Protein AF-A0A2X3EY18-F1 (afdb_monomer)

Radius of gyration: 24.57 Å; Cα contacts (8 Å, |Δi|>4): 22; chains: 1; bounding box: 55×65×43 Å

Secondary structure (DSSP, 8-state):
--SSHHHHHHHHHHHHHHHH-HHHHHHHHHHHHHHHHHHHH-TTSS-HHHHHHHHHHHHHHHHHHHHHHHHHHTT---THHHHHHHHHHHHHHHHHHHHHHHH--S-TTS--

Sequence (112 aa):
MNLSSSRMIQHSLPRRLLHNHSGVVSIALFFVFCCVVFSLITSNFLTGTNWLNIIRQSAPLLIVATAMTLVITTGGIDLSVGSTLALVGALSAIALNSWVCRGRWYSSAACC

Organism: Klebsiella pneumoniae (NCBI:txid573)

Mean predicted aligned error: 13.83 Å

Structure (mmCIF, N/CA/C/O backbone):
data_AF-A0A2X3EY18-F1
#
_entry.id   AF-A0A2X3EY18-F1
#
loop_
_atom_site.group_PDB
_atom_site.id
_atom_site.type_symbol
_atom_site.label_atom_id
_atom_site.label_alt_id
_atom_site.label_comp_id
_atom_site.label_asym_id
_atom_site.label_entity_id
_atom_site.label_seq_id
_atom_site.pdbx_PDB_ins_code
_atom_site.Cartn_x
_atom_site.Cartn_y
_atom_site.Cartn_z
_atom_site.occupancy
_atom_site.B_iso_or_equiv
_atom_site.auth_seq_id
_atom_site.auth_comp_id
_atom_site.auth_asym_id
_atom_site.auth_atom_id
_atom_site.pdbx_PDB_model_num
ATOM 1 N N . MET A 1 1 ? -35.629 35.557 -12.478 1.00 52.19 1 MET A N 1
ATOM 2 C CA . MET A 1 1 ? -35.406 34.624 -13.606 1.00 52.19 1 MET A CA 1
ATOM 3 C C . MET A 1 1 ? -34.103 33.841 -13.394 1.00 52.19 1 MET A C 1
ATOM 5 O O . MET A 1 1 ? -33.122 34.204 -14.015 1.00 52.19 1 MET A O 1
ATOM 9 N N . ASN A 1 2 ? -34.025 32.830 -12.508 1.00 46.81 2 ASN A N 1
ATOM 10 C CA . ASN A 1 2 ? -32.894 31.865 -12.527 1.00 46.81 2 ASN A CA 1
ATOM 11 C C . ASN A 1 2 ? -33.057 30.650 -11.578 1.00 46.81 2 ASN A C 1
ATOM 13 O O . ASN A 1 2 ? -32.185 30.361 -10.772 1.00 46.81 2 ASN A O 1
ATOM 17 N N . LEU A 1 3 ? -34.191 29.939 -11.610 1.00 57.62 3 LEU A N 1
ATOM 18 C CA . LEU A 1 3 ? -34.376 28.730 -10.773 1.00 57.62 3 LEU A CA 1
ATOM 19 C C . LEU A 1 3 ? -34.873 27.502 -11.561 1.00 57.62 3 LEU A C 1
ATOM 21 O O . LEU A 1 3 ? -35.278 26.503 -10.965 1.00 57.62 3 LEU A O 1
ATOM 25 N N . SER A 1 4 ? -34.855 27.569 -12.899 1.00 59.06 4 SER A N 1
ATOM 26 C CA . SER A 1 4 ? -35.282 26.465 -13.780 1.00 59.06 4 SER A CA 1
ATOM 27 C C . SER A 1 4 ? -34.100 25.724 -14.428 1.00 59.06 4 SER A C 1
ATOM 29 O O . SER A 1 4 ? -34.147 24.506 -14.574 1.00 59.06 4 SER A O 1
ATOM 31 N N . SER A 1 5 ? -32.993 26.422 -14.724 1.00 60.34 5 SER A N 1
ATOM 32 C CA . SER A 1 5 ? -31.830 25.840 -15.422 1.00 60.34 5 SER A CA 1
ATOM 33 C C . SER A 1 5 ? -31.100 24.760 -14.600 1.00 60.34 5 SER A C 1
ATOM 35 O O . SER A 1 5 ? -30.774 23.696 -15.121 1.00 60.34 5 SER A O 1
ATOM 37 N N . SER A 1 6 ? -30.944 24.950 -13.282 1.00 56.28 6 SER A N 1
ATOM 38 C CA . SER A 1 6 ? -30.228 23.984 -12.426 1.00 56.28 6 SER A CA 1
ATOM 39 C C . SER A 1 6 ? -31.008 22.702 -12.107 1.00 56.28 6 SER A C 1
ATOM 41 O O . SER A 1 6 ? -30.397 21.691 -11.775 1.00 56.28 6 SER A O 1
ATOM 43 N N . ARG A 1 7 ? -32.345 22.687 -12.226 1.00 59.22 7 ARG A N 1
ATOM 44 C CA . ARG A 1 7 ? -33.144 21.478 -11.936 1.00 59.22 7 ARG A CA 1
ATOM 45 C C . ARG A 1 7 ? -33.118 20.444 -13.067 1.00 59.22 7 ARG A C 1
ATOM 47 O O . ARG A 1 7 ? -33.277 19.259 -12.791 1.00 59.22 7 ARG A O 1
ATOM 54 N N . MET A 1 8 ? -32.874 20.858 -14.314 1.00 55.53 8 MET A N 1
ATOM 55 C CA . MET A 1 8 ? -32.861 19.940 -15.466 1.00 55.53 8 MET A CA 1
ATOM 56 C C . MET A 1 8 ? -31.546 19.164 -15.648 1.00 55.53 8 MET A C 1
ATOM 58 O O . MET A 1 8 ? -31.573 18.030 -16.132 1.00 55.53 8 MET A O 1
ATOM 62 N N . ILE A 1 9 ? -30.402 19.716 -15.228 1.00 59.28 9 ILE A N 1
ATOM 63 C CA . ILE A 1 9 ? -29.092 19.048 -15.374 1.00 59.28 9 ILE A CA 1
ATOM 64 C C . ILE A 1 9 ? -28.945 17.882 -14.380 1.00 59.28 9 ILE A C 1
ATOM 66 O O . ILE A 1 9 ? -28.337 16.857 -14.690 1.00 59.28 9 ILE A O 1
ATOM 70 N N . GLN A 1 10 ? -29.564 17.986 -13.203 1.00 60.59 10 GLN A N 1
ATOM 71 C CA . GLN A 1 10 ? -29.337 17.040 -12.109 1.00 60.59 10 GLN A CA 1
ATOM 72 C C . GLN A 1 10 ? -30.053 15.689 -12.291 1.00 60.59 10 GLN A C 1
ATOM 74 O O . GLN A 1 10 ? -29.593 14.676 -11.774 1.00 60.59 10 GLN A O 1
ATOM 79 N N . HIS A 1 11 ? -31.153 15.641 -13.050 1.00 49.59 11 HIS A N 1
ATOM 80 C CA . HIS A 1 11 ? -31.989 14.437 -13.169 1.00 49.59 11 HIS A CA 1
ATOM 81 C C . HIS A 1 11 ? -31.625 13.534 -14.369 1.00 49.59 11 HIS A C 1
ATOM 83 O O . HIS A 1 11 ? -32.020 12.369 -14.416 1.00 49.59 11 HIS A O 1
ATOM 89 N N . SER A 1 12 ? -30.862 14.052 -15.340 1.00 51.81 12 SER A N 1
ATOM 90 C CA . SER A 1 12 ? -30.562 13.383 -16.620 1.00 51.81 12 SER A CA 1
ATOM 91 C C . SER A 1 12 ? -29.119 12.867 -16.747 1.00 51.81 12 SER A C 1
ATOM 93 O O . SER A 1 12 ? -28.889 11.873 -17.440 1.00 51.81 12 SER A O 1
ATOM 95 N N . LEU A 1 13 ? -28.155 13.465 -16.039 1.00 64.81 13 LEU A N 1
ATOM 96 C CA . LEU A 1 13 ? -26.761 13.007 -16.003 1.00 64.81 13 LEU A CA 1
ATOM 97 C C . LEU A 1 13 ? -26.508 11.695 -15.236 1.00 64.81 13 LEU A C 1
ATOM 99 O O . LEU A 1 13 ? -25.815 10.836 -15.790 1.00 64.81 13 LEU A O 1
ATOM 103 N N . PRO A 1 14 ? -27.058 11.466 -14.022 1.00 65.19 14 PRO A N 1
ATOM 104 C CA . PRO A 1 14 ? -26.719 10.269 -13.257 1.00 65.19 14 PRO A CA 1
ATOM 105 C C . PRO A 1 14 ? -27.198 9.007 -13.967 1.00 65.19 14 PRO A C 1
ATOM 107 O O . PRO A 1 14 ? -26.456 8.040 -14.019 1.00 65.19 14 PRO A O 1
ATOM 110 N N . ARG A 1 15 ? -28.377 9.034 -14.608 1.00 63.38 15 ARG A N 1
ATOM 111 C CA . ARG A 1 15 ? -28.919 7.891 -15.366 1.00 63.38 15 ARG A CA 1
ATOM 112 C C . ARG A 1 15 ? -28.140 7.570 -16.647 1.00 63.38 15 ARG A C 1
ATOM 114 O O . ARG A 1 15 ? -28.081 6.405 -17.022 1.00 63.38 15 ARG A O 1
ATOM 121 N N . ARG A 1 16 ? -27.526 8.560 -17.309 1.00 60.72 16 ARG A N 1
ATOM 122 C CA . ARG A 1 16 ? -26.690 8.337 -18.508 1.00 60.72 16 ARG A CA 1
ATOM 123 C C . ARG A 1 16 ? -25.319 7.762 -18.152 1.00 60.72 16 ARG A C 1
ATOM 125 O O . ARG A 1 16 ? -24.868 6.842 -18.824 1.00 60.72 16 ARG A O 1
ATOM 132 N N . LEU A 1 17 ? -24.708 8.229 -17.062 1.00 63.47 17 LEU A N 1
ATOM 133 C CA . LEU A 1 17 ? -23.505 7.610 -16.490 1.00 63.47 17 LEU A CA 1
ATOM 134 C C . LEU A 1 17 ? -23.796 6.199 -15.951 1.00 63.47 17 LEU A C 1
ATOM 136 O O . LEU A 1 17 ? -23.001 5.290 -16.181 1.00 63.47 17 LEU A O 1
ATOM 140 N N . LEU A 1 18 ? -24.967 5.995 -15.331 1.00 68.94 18 LEU A N 1
ATOM 141 C CA . LEU A 1 18 ? -25.404 4.684 -14.836 1.00 68.94 18 LEU A CA 1
ATOM 142 C C . LEU A 1 18 ? -25.518 3.638 -15.946 1.00 68.94 18 LEU A C 1
ATOM 144 O O . LEU A 1 18 ? -25.191 2.475 -15.733 1.00 68.94 18 LEU A O 1
ATOM 148 N N . HIS A 1 19 ? -26.005 4.052 -17.116 1.00 67.00 19 HIS A N 1
ATOM 149 C CA . HIS A 1 19 ? -26.293 3.138 -18.215 1.00 67.00 19 HIS A CA 1
ATOM 150 C C . HIS A 1 19 ? -25.077 2.900 -19.119 1.00 67.00 19 HIS A C 1
ATOM 152 O O . HIS A 1 19 ? -24.894 1.793 -19.609 1.00 67.00 19 HIS A O 1
ATOM 158 N N . ASN A 1 20 ? -24.217 3.905 -19.314 1.00 70.38 20 ASN A N 1
ATOM 159 C CA . ASN A 1 20 ? -23.076 3.784 -20.222 1.00 70.38 20 ASN A CA 1
ATOM 160 C C . ASN A 1 20 ? -21.860 3.088 -19.574 1.00 70.38 20 ASN A C 1
ATOM 162 O O . ASN A 1 20 ? -20.966 2.671 -20.298 1.00 70.38 20 ASN A O 1
ATOM 166 N N . HIS A 1 21 ? -21.777 3.018 -18.235 1.00 73.56 21 HIS A N 1
ATOM 167 C CA . HIS A 1 21 ? -20.621 2.506 -17.469 1.00 73.56 21 HIS A CA 1
ATOM 168 C C . HIS A 1 21 ? -21.065 1.678 -16.241 1.00 73.56 21 HIS A C 1
ATOM 170 O O . HIS A 1 21 ? -20.595 1.882 -15.117 1.00 73.56 21 HIS A O 1
ATOM 176 N N . SER A 1 22 ? -21.982 0.728 -16.446 1.00 78.12 22 SER A N 1
ATOM 177 C CA . SER A 1 22 ? -22.570 -0.110 -15.383 1.00 78.12 22 SER A CA 1
ATOM 178 C C . SER A 1 22 ? -21.534 -0.795 -14.475 1.00 78.12 22 SER A C 1
ATOM 180 O O . SER A 1 22 ? -21.754 -0.883 -13.268 1.00 78.12 22 SER A O 1
ATOM 182 N N . GLY A 1 23 ? -20.376 -1.198 -15.014 1.00 83.75 23 GLY A N 1
ATOM 183 C CA . GLY A 1 23 ? -19.293 -1.822 -14.238 1.00 83.75 23 GLY A CA 1
ATOM 184 C C . GLY A 1 23 ? -18.604 -0.887 -13.234 1.00 83.75 23 GLY A C 1
ATOM 185 O O . GLY A 1 23 ? -18.220 -1.304 -12.143 1.00 83.75 23 GLY A O 1
ATOM 186 N N . VAL A 1 24 ? -18.488 0.403 -13.559 1.00 86.44 24 VAL A N 1
ATOM 187 C CA . VAL A 1 24 ? -17.868 1.394 -12.658 1.00 86.44 24 VAL A CA 1
ATOM 188 C C . VAL A 1 24 ? -18.826 1.743 -11.519 1.00 86.44 24 VAL A C 1
ATOM 190 O O . VAL A 1 24 ? -18.426 1.973 -10.381 1.00 86.44 24 VAL A O 1
ATOM 193 N N . VAL A 1 25 ? -20.124 1.722 -11.810 1.00 86.88 25 VAL A N 1
ATOM 194 C CA . VAL A 1 25 ? -21.165 1.934 -10.807 1.00 86.88 25 VAL A CA 1
ATOM 195 C C . VAL A 1 25 ? -21.241 0.747 -9.861 1.00 86.88 25 VAL A C 1
ATOM 197 O O . VAL A 1 25 ? -21.302 0.959 -8.655 1.00 86.88 25 VAL A O 1
ATOM 200 N N . SER A 1 26 ? -21.187 -0.489 -10.366 1.00 87.06 26 SER A N 1
ATOM 201 C CA . SER A 1 26 ? -21.239 -1.672 -9.503 1.00 87.06 26 SER A CA 1
ATOM 202 C C . SER A 1 26 ? -20.040 -1.750 -8.559 1.00 87.06 26 SER A C 1
ATOM 204 O O . SER A 1 26 ? -20.232 -2.031 -7.378 1.00 87.06 26 SER A O 1
ATOM 206 N N . ILE A 1 27 ? -18.822 -1.451 -9.038 1.00 90.50 27 ILE A N 1
ATOM 207 C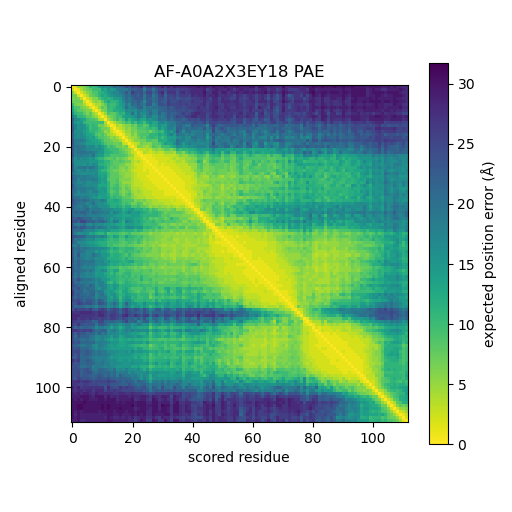 CA . ILE A 1 27 ? -17.625 -1.471 -8.182 1.00 90.50 27 ILE A CA 1
ATOM 208 C C . ILE A 1 27 ? -17.683 -0.364 -7.120 1.00 90.50 27 ILE A C 1
ATOM 210 O O . ILE A 1 27 ? -17.380 -0.613 -5.955 1.00 90.50 27 ILE A O 1
ATOM 214 N N . ALA A 1 28 ? -18.142 0.836 -7.489 1.00 89.38 28 ALA A N 1
ATOM 215 C CA . ALA A 1 28 ? -18.280 1.949 -6.555 1.00 89.38 28 ALA A CA 1
ATOM 216 C C . ALA A 1 28 ? -19.354 1.671 -5.492 1.00 89.38 28 ALA A C 1
ATOM 218 O O . ALA A 1 28 ? -19.135 1.924 -4.309 1.00 89.38 28 ALA A O 1
ATOM 219 N N . LEU A 1 29 ? -20.497 1.109 -5.894 1.00 89.94 29 LEU A N 1
ATOM 220 C CA . LEU A 1 29 ? -21.594 0.771 -4.986 1.00 89.94 29 LEU A CA 1
ATOM 221 C C . LEU A 1 29 ? -21.171 -0.337 -4.011 1.00 89.94 29 LEU A C 1
ATOM 223 O O . LEU A 1 29 ? -21.412 -0.221 -2.810 1.00 89.94 29 LEU A O 1
ATOM 227 N N . PHE A 1 30 ? -20.461 -1.357 -4.501 1.00 92.06 30 PHE A N 1
ATOM 228 C CA . PHE A 1 30 ? -19.887 -2.408 -3.660 1.00 92.06 30 PHE A CA 1
ATOM 229 C C . PHE A 1 30 ? -18.856 -1.860 -2.661 1.00 92.06 30 PHE A C 1
ATOM 231 O O . PHE A 1 30 ? -18.907 -2.196 -1.479 1.00 92.06 30 PHE A O 1
ATOM 238 N N . PHE A 1 31 ? -17.964 -0.966 -3.097 1.00 90.88 31 PHE A N 1
ATOM 239 C CA . PHE A 1 31 ? -16.987 -0.324 -2.215 1.00 90.88 31 PHE A CA 1
ATOM 240 C C . PHE A 1 31 ? -17.664 0.467 -1.088 1.00 90.88 31 PHE A C 1
ATOM 242 O O . PHE A 1 31 ? -17.323 0.298 0.082 1.00 90.88 31 PHE A O 1
ATOM 249 N N . VAL A 1 32 ? -18.669 1.283 -1.421 1.00 90.12 32 VAL A N 1
ATOM 250 C CA . VAL A 1 32 ? -19.438 2.047 -0.427 1.00 90.12 32 VAL A CA 1
ATOM 251 C C . VAL A 1 32 ? -20.162 1.113 0.543 1.00 90.12 32 VAL A C 1
ATOM 253 O O . VAL A 1 32 ? -20.128 1.348 1.750 1.00 90.12 32 VAL A O 1
ATOM 256 N N . PHE A 1 33 ? -20.765 0.033 0.044 1.00 92.19 33 PHE A N 1
ATOM 257 C CA . PHE A 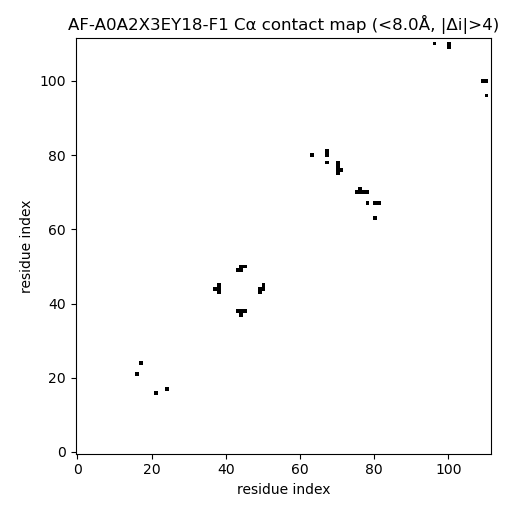1 33 ? -21.413 -0.973 0.882 1.00 92.19 33 PHE A CA 1
ATOM 258 C C . PHE A 1 33 ? -20.437 -1.596 1.891 1.00 92.19 33 PHE A C 1
ATOM 260 O O . PHE A 1 33 ? -20.721 -1.604 3.089 1.00 92.19 33 PHE A O 1
ATOM 267 N N . CYS A 1 34 ? -19.259 -2.042 1.443 1.00 88.06 34 CYS A N 1
ATOM 268 C CA . CYS A 1 34 ? -18.221 -2.565 2.332 1.00 88.06 34 CYS A CA 1
ATOM 269 C C . CYS A 1 34 ? -17.774 -1.537 3.379 1.00 88.06 34 CYS A C 1
ATOM 271 O O . CYS A 1 34 ? -17.656 -1.885 4.551 1.00 88.06 34 CYS A O 1
ATOM 273 N N . CYS A 1 35 ? -17.569 -0.274 2.993 1.00 85.38 35 CYS A N 1
ATOM 274 C CA . CYS A 1 35 ? -17.195 0.792 3.925 1.00 85.38 35 CYS A CA 1
ATOM 275 C C . CYS A 1 35 ? -18.236 0.987 5.036 1.00 85.38 35 CYS A C 1
ATOM 277 O O . CYS A 1 35 ? -17.871 1.115 6.204 1.00 85.38 35 CYS A O 1
ATOM 279 N N . VAL A 1 36 ? -19.529 0.970 4.695 1.00 86.62 36 VAL A N 1
ATOM 280 C CA . VAL A 1 36 ? -20.617 1.096 5.678 1.00 86.62 36 VAL A CA 1
ATOM 281 C C . VAL A 1 36 ? -20.644 -0.110 6.614 1.00 86.62 36 VAL A C 1
ATOM 283 O O . VAL A 1 36 ? -20.666 0.059 7.830 1.00 86.62 36 VAL A O 1
ATOM 286 N N . VAL A 1 37 ? -20.586 -1.327 6.071 1.00 88.69 37 VAL A N 1
ATOM 287 C CA . VAL A 1 37 ? -20.606 -2.560 6.872 1.00 88.69 37 VAL A CA 1
ATOM 288 C C . VAL A 1 37 ? -19.417 -2.613 7.835 1.00 88.69 37 VAL A C 1
ATOM 290 O O . VAL A 1 37 ? -19.601 -2.847 9.029 1.00 88.69 37 VAL A O 1
ATOM 293 N N . PHE A 1 38 ? -18.204 -2.327 7.359 1.00 82.88 38 PHE A N 1
ATOM 294 C CA . PHE A 1 38 ? -17.017 -2.323 8.214 1.00 82.88 38 PHE A CA 1
ATOM 295 C C . PHE A 1 38 ? -17.024 -1.196 9.249 1.00 82.88 38 PHE A C 1
ATOM 297 O O . PHE A 1 38 ? -16.585 -1.418 10.377 1.00 82.88 38 PHE A O 1
ATOM 304 N N . SER A 1 39 ? -17.580 -0.029 8.915 1.00 81.31 39 SER A N 1
ATOM 305 C CA . SER A 1 39 ? -17.770 1.062 9.875 1.00 81.31 39 SER A CA 1
ATOM 306 C C . SER A 1 39 ? -18.736 0.698 11.005 1.00 81.31 39 SER A C 1
ATOM 308 O O . SER A 1 39 ? -18.580 1.212 12.110 1.00 81.31 39 SER A O 1
ATOM 310 N N . LEU A 1 40 ? -19.742 -0.141 10.742 1.00 80.12 40 LEU A N 1
ATOM 311 C CA . LEU A 1 40 ? -20.711 -0.571 11.755 1.00 80.12 40 LEU A CA 1
ATOM 312 C C . LEU A 1 40 ? -20.163 -1.699 12.637 1.00 80.12 40 LEU A C 1
ATOM 314 O O . LEU A 1 40 ? -20.417 -1.715 13.837 1.00 80.12 40 LEU A O 1
ATOM 318 N N . ILE A 1 41 ? -19.400 -2.630 12.058 1.00 80.25 41 ILE A N 1
ATOM 319 C CA . ILE A 1 41 ? -18.824 -3.771 12.791 1.00 80.25 41 ILE A CA 1
ATOM 320 C C . ILE A 1 41 ? -17.618 -3.338 13.633 1.00 80.25 41 ILE A C 1
ATOM 322 O O . ILE A 1 41 ? -17.387 -3.867 14.718 1.00 80.25 41 ILE A O 1
ATOM 326 N N . THR A 1 42 ? -16.820 -2.389 13.144 1.00 76.56 42 THR A N 1
ATOM 327 C CA . THR A 1 42 ? -15.596 -1.934 13.806 1.00 76.56 42 THR A CA 1
ATOM 328 C C . THR A 1 42 ? -15.648 -0.424 14.005 1.00 76.56 42 THR A C 1
ATOM 330 O O . THR A 1 42 ? -15.380 0.360 13.097 1.00 76.56 42 THR A O 1
ATOM 333 N N . SER A 1 43 ? -15.901 -0.003 15.248 1.00 69.44 43 SER A N 1
ATOM 334 C CA . SER A 1 43 ? -15.846 1.408 15.667 1.00 69.44 43 SER A CA 1
ATOM 335 C C . SER A 1 43 ? -14.468 2.053 15.455 1.00 69.44 43 SER A C 1
ATOM 337 O O . SER A 1 43 ? -14.352 3.272 15.366 1.00 69.44 43 SER A O 1
ATOM 339 N N . ASN A 1 44 ? -13.420 1.235 15.319 1.00 74.62 44 ASN A N 1
ATOM 340 C CA . ASN A 1 44 ? -12.048 1.656 15.040 1.00 74.62 44 ASN A CA 1
ATOM 341 C C . ASN A 1 44 ? -11.712 1.753 13.540 1.00 74.62 44 ASN A C 1
ATOM 343 O O . ASN A 1 44 ? -10.550 1.936 13.197 1.00 74.62 44 ASN A O 1
ATOM 347 N N . PHE A 1 45 ? -12.663 1.572 12.619 1.00 69.69 45 PHE A N 1
ATOM 348 C CA . PHE A 1 45 ? -12.342 1.498 11.187 1.00 69.69 45 PHE A CA 1
ATOM 349 C C . PHE A 1 45 ? -12.037 2.891 10.618 1.00 69.69 45 PHE A C 1
ATOM 351 O O . PHE A 1 45 ? -11.142 3.060 9.798 1.00 69.69 45 PHE A O 1
ATOM 358 N N . LEU A 1 46 ? -12.743 3.910 11.116 1.00 69.00 46 LEU A N 1
ATOM 359 C CA . LEU A 1 46 ? -12.551 5.317 10.750 1.00 69.00 46 LEU A CA 1
ATOM 360 C C . LEU A 1 46 ? -11.633 6.089 11.708 1.00 69.00 46 LEU A C 1
ATOM 362 O O . LEU A 1 46 ? -11.473 7.298 11.552 1.00 69.00 46 LEU A O 1
ATOM 366 N N . THR A 1 47 ? -11.015 5.438 12.697 1.00 82.62 47 THR A N 1
ATOM 367 C CA . THR A 1 47 ? -10.089 6.143 13.592 1.00 82.62 47 THR A CA 1
ATOM 368 C C . THR A 1 47 ? -8.803 6.504 12.851 1.00 82.62 47 THR A C 1
ATOM 370 O O . THR A 1 47 ? -8.260 5.719 12.071 1.00 82.62 47 THR A O 1
ATOM 373 N N . GLY A 1 48 ? -8.286 7.711 13.108 1.00 78.88 48 GLY A N 1
ATOM 374 C CA . GLY A 1 48 ? -7.070 8.205 12.453 1.00 78.88 48 GLY A CA 1
ATOM 375 C C . GLY A 1 48 ? -5.851 7.310 12.694 1.00 78.88 48 GLY A C 1
ATOM 376 O O . GLY A 1 48 ? -4.994 7.188 11.826 1.00 78.88 48 GLY A O 1
ATOM 377 N N . THR A 1 49 ? -5.799 6.613 13.830 1.00 83.12 49 THR A N 1
ATOM 378 C CA . THR A 1 49 ? -4.754 5.630 14.142 1.00 83.12 49 THR A CA 1
ATOM 379 C C . THR A 1 49 ? -4.798 4.408 13.227 1.00 83.12 49 THR A C 1
ATOM 381 O O . THR A 1 49 ? -3.742 3.967 12.780 1.00 83.12 49 THR A O 1
ATOM 384 N N . ASN A 1 50 ? -5.984 3.885 12.901 1.00 84.00 50 ASN A N 1
ATOM 385 C CA . ASN A 1 50 ? -6.132 2.755 11.982 1.00 84.00 50 ASN A CA 1
ATOM 386 C C . ASN A 1 50 ? -5.741 3.159 10.553 1.00 84.00 50 ASN A C 1
ATOM 388 O O . ASN A 1 50 ? -4.912 2.504 9.927 1.00 84.00 50 ASN A O 1
ATOM 392 N N . TRP A 1 51 ? -6.209 4.320 10.092 1.00 83.81 51 TRP A N 1
ATOM 393 C CA . TRP A 1 51 ? -5.805 4.878 8.799 1.00 83.81 51 TRP A CA 1
ATOM 394 C C . TRP A 1 51 ? -4.295 5.106 8.689 1.00 83.81 51 TRP A C 1
ATOM 396 O O . TRP A 1 51 ? -3.682 4.693 7.705 1.00 83.81 51 TRP A O 1
ATOM 406 N N . LEU A 1 52 ? -3.666 5.698 9.710 1.00 88.44 52 LEU A N 1
ATOM 407 C CA . LEU A 1 52 ? -2.210 5.857 9.741 1.00 88.44 52 LEU A CA 1
ATOM 408 C C . LEU A 1 52 ? -1.490 4.508 9.736 1.00 88.44 52 LEU A C 1
ATOM 410 O O . LEU A 1 52 ? -0.445 4.383 9.103 1.00 88.44 52 LEU A O 1
ATOM 414 N N . ASN A 1 53 ? -2.027 3.504 10.426 1.00 88.75 53 ASN A N 1
ATOM 415 C CA . ASN A 1 53 ? -1.452 2.167 10.453 1.00 88.75 53 ASN A CA 1
ATOM 416 C C . ASN A 1 53 ? -1.521 1.501 9.069 1.00 88.75 53 ASN A C 1
ATO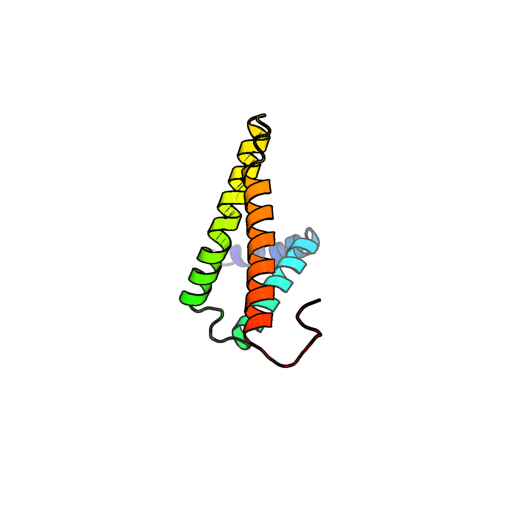M 418 O O . ASN A 1 53 ? -0.516 0.979 8.598 1.00 88.75 53 ASN A O 1
ATOM 422 N N . ILE A 1 54 ? -2.658 1.603 8.376 1.00 90.00 54 ILE A N 1
ATOM 423 C CA . ILE A 1 54 ? -2.832 1.092 7.007 1.00 90.00 54 ILE A CA 1
ATOM 424 C C . ILE A 1 54 ? -1.874 1.796 6.038 1.00 90.00 54 ILE A C 1
ATOM 426 O O . ILE A 1 54 ? -1.204 1.142 5.236 1.00 90.00 54 ILE A O 1
ATOM 430 N N . ILE A 1 55 ? -1.753 3.123 6.123 1.00 89.81 55 ILE A N 1
ATOM 431 C CA . ILE A 1 55 ? -0.830 3.892 5.275 1.00 89.81 55 ILE A CA 1
ATOM 432 C C . ILE A 1 55 ? 0.625 3.500 5.564 1.00 89.81 55 ILE A C 1
ATOM 434 O O . ILE A 1 55 ? 1.396 3.272 4.637 1.00 89.81 55 ILE A O 1
ATOM 438 N N . ARG A 1 56 ? 1.011 3.353 6.837 1.00 91.69 56 ARG A N 1
ATOM 439 C CA . ARG A 1 56 ? 2.373 2.939 7.215 1.00 91.69 56 ARG A CA 1
ATOM 440 C C . ARG A 1 56 ? 2.703 1.517 6.768 1.00 91.69 56 ARG A C 1
ATOM 442 O O . ARG A 1 56 ? 3.830 1.274 6.356 1.00 91.69 56 ARG A O 1
ATOM 449 N N . GLN A 1 57 ? 1.741 0.598 6.826 1.00 90.19 57 GLN A N 1
ATOM 450 C CA . GLN A 1 57 ? 1.925 -0.779 6.359 1.00 90.19 57 GLN A CA 1
ATOM 451 C C . GLN A 1 57 ? 1.977 -0.880 4.829 1.00 90.19 57 GLN A C 1
ATOM 453 O O . GLN A 1 57 ? 2.722 -1.696 4.295 1.00 90.19 57 GLN A O 1
ATOM 458 N N . SER A 1 58 ? 1.228 -0.037 4.112 1.00 92.38 58 SER A N 1
ATOM 459 C CA . SER A 1 58 ? 1.202 -0.026 2.641 1.00 92.38 58 SER A CA 1
ATOM 460 C C . SER A 1 58 ? 2.346 0.771 2.001 1.00 92.38 58 SER A C 1
ATOM 462 O O . SER A 1 58 ? 2.755 0.451 0.886 1.00 92.38 58 SER A O 1
ATOM 464 N N . ALA A 1 59 ? 2.913 1.760 2.698 1.00 92.62 59 ALA A N 1
ATOM 465 C CA . ALA A 1 59 ? 4.032 2.574 2.220 1.00 92.62 59 ALA A CA 1
ATOM 466 C C . ALA A 1 59 ? 5.229 1.761 1.672 1.00 92.62 59 ALA A C 1
ATOM 468 O O . ALA A 1 59 ? 5.643 2.034 0.543 1.00 92.62 59 ALA A O 1
ATOM 469 N N . PRO A 1 60 ? 5.777 0.748 2.377 1.00 89.62 60 PRO A N 1
ATOM 470 C CA . PRO A 1 60 ? 6.888 -0.041 1.842 1.00 89.62 60 PRO A CA 1
ATOM 471 C C . PRO A 1 60 ? 6.521 -0.810 0.563 1.00 89.62 60 PRO A C 1
ATOM 473 O O . PRO A 1 60 ? 7.340 -0.882 -0.350 1.00 89.62 60 PRO A O 1
ATOM 476 N N . LEU A 1 61 ? 5.287 -1.316 0.440 1.00 89.94 61 LEU A N 1
ATOM 477 C CA . LEU A 1 61 ? 4.822 -1.988 -0.782 1.00 89.94 61 LEU A CA 1
ATOM 478 C C . LEU A 1 61 ? 4.768 -1.027 -1.978 1.00 89.94 61 LEU A C 1
ATOM 480 O O . LEU A 1 61 ? 5.212 -1.380 -3.068 1.00 89.94 61 LEU A O 1
ATOM 484 N N . LEU A 1 62 ? 4.276 0.199 -1.776 1.00 90.81 62 LEU A N 1
ATOM 485 C CA . LEU A 1 62 ? 4.227 1.239 -2.813 1.00 90.81 62 LEU A CA 1
ATOM 486 C C . LEU A 1 62 ? 5.623 1.677 -3.279 1.00 90.81 62 LEU A C 1
ATOM 488 O O . LEU A 1 62 ? 5.852 1.851 -4.479 1.00 90.81 62 LEU A O 1
ATOM 492 N N . ILE A 1 63 ? 6.570 1.827 -2.351 1.00 90.06 63 ILE A N 1
ATOM 493 C CA . ILE A 1 63 ? 7.957 2.195 -2.672 1.00 90.06 63 ILE A CA 1
ATOM 494 C C . ILE A 1 63 ? 8.614 1.094 -3.511 1.00 90.06 63 ILE A C 1
ATOM 496 O O . ILE A 1 63 ? 9.209 1.375 -4.547 1.00 90.06 63 ILE A O 1
ATOM 500 N N . VAL A 1 64 ? 8.454 -0.170 -3.115 1.00 87.94 64 VAL A N 1
ATOM 501 C CA . VAL A 1 64 ? 8.993 -1.310 -3.870 1.00 87.94 64 VAL A CA 1
ATOM 502 C C . VAL A 1 64 ? 8.340 -1.428 -5.248 1.00 87.94 64 VAL A C 1
ATOM 504 O O . VAL A 1 64 ? 9.039 -1.652 -6.233 1.00 87.94 64 VAL A O 1
ATOM 507 N N . ALA A 1 65 ? 7.019 -1.262 -5.348 1.00 87.62 65 ALA A N 1
ATOM 508 C CA . ALA A 1 65 ? 6.298 -1.367 -6.617 1.00 87.62 65 ALA A CA 1
ATOM 509 C C . ALA A 1 65 ? 6.746 -0.300 -7.630 1.00 87.62 65 ALA A C 1
ATOM 511 O O . ALA A 1 65 ? 6.972 -0.597 -8.807 1.00 87.62 65 ALA A O 1
ATOM 512 N N . THR A 1 66 ? 6.925 0.941 -7.172 1.00 88.88 66 THR A N 1
ATOM 513 C CA . THR A 1 66 ? 7.436 2.026 -8.021 1.00 88.88 66 THR A CA 1
ATOM 514 C C . THR A 1 66 ? 8.911 1.818 -8.381 1.00 88.88 66 THR A C 1
ATOM 516 O O . THR A 1 66 ? 9.274 2.008 -9.541 1.00 88.88 66 THR A O 1
ATOM 519 N N . ALA A 1 67 ? 9.739 1.329 -7.449 1.00 86.62 67 ALA A N 1
ATOM 520 C CA . ALA A 1 67 ? 11.137 0.978 -7.708 1.00 86.62 67 ALA A CA 1
ATOM 521 C C . ALA A 1 67 ? 11.283 -0.141 -8.755 1.00 86.62 67 ALA A C 1
ATOM 523 O O . ALA A 1 67 ? 12.037 0.017 -9.711 1.00 86.62 67 ALA A O 1
ATOM 524 N N . MET A 1 68 ? 10.518 -1.232 -8.633 1.00 84.88 68 MET A N 1
ATOM 525 C CA . MET A 1 68 ? 10.469 -2.316 -9.627 1.00 84.88 68 MET A CA 1
ATOM 526 C C . MET A 1 68 ? 10.097 -1.791 -11.018 1.00 84.88 68 MET A C 1
ATOM 528 O O . MET A 1 68 ? 10.714 -2.174 -12.009 1.00 84.88 68 MET A O 1
ATOM 532 N N . THR A 1 69 ? 9.129 -0.873 -11.093 1.00 86.69 69 THR A N 1
ATOM 533 C CA . THR A 1 69 ? 8.702 -0.283 -12.370 1.00 86.69 69 THR A CA 1
ATOM 534 C C . THR A 1 69 ? 9.822 0.546 -13.006 1.00 86.69 69 THR A C 1
ATOM 536 O O . THR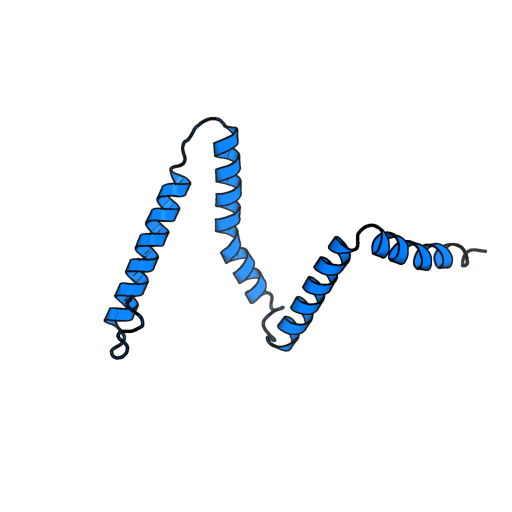 A 1 69 ? 10.094 0.383 -14.193 1.00 86.69 69 THR A O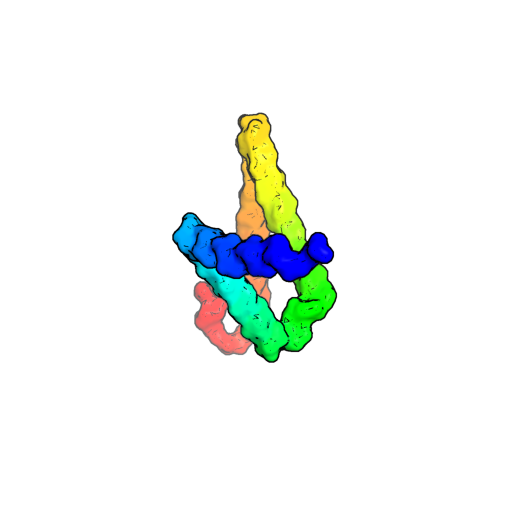 1
ATOM 539 N N . LEU A 1 70 ? 10.521 1.369 -12.212 1.00 82.94 70 LEU A N 1
ATOM 540 C CA . LEU A 1 70 ? 11.630 2.209 -12.677 1.00 82.94 70 LEU A CA 1
ATOM 541 C C . LEU A 1 70 ? 12.835 1.375 -13.144 1.00 82.94 70 LEU A C 1
ATOM 543 O O . LEU A 1 70 ? 13.415 1.663 -14.194 1.00 82.94 70 LEU A O 1
ATOM 547 N N . VAL A 1 71 ? 13.180 0.315 -12.407 1.00 82.19 71 VAL A N 1
ATOM 548 C CA . VAL A 1 71 ? 14.266 -0.621 -12.749 1.00 82.19 71 VAL A CA 1
ATOM 549 C C . VAL A 1 71 ? 14.007 -1.287 -14.100 1.00 82.19 71 VAL A C 1
ATOM 551 O O . VAL A 1 71 ? 14.872 -1.243 -14.974 1.00 82.19 71 VAL A O 1
ATOM 554 N N . ILE A 1 72 ? 12.794 -1.811 -14.317 1.00 83.19 72 ILE A N 1
ATOM 555 C CA . ILE A 1 72 ? 12.409 -2.446 -15.587 1.00 83.19 72 ILE A CA 1
ATOM 556 C C . ILE A 1 72 ? 12.525 -1.451 -16.750 1.00 83.19 72 ILE A C 1
ATOM 558 O O . ILE A 1 72 ? 13.074 -1.793 -17.797 1.00 83.19 72 ILE A O 1
ATOM 562 N N . THR A 1 73 ? 12.073 -0.204 -16.574 1.00 85.19 73 THR A N 1
ATOM 563 C CA . THR A 1 73 ? 12.175 0.822 -17.628 1.00 85.19 73 THR A CA 1
ATOM 564 C C . THR A 1 73 ? 13.603 1.283 -17.929 1.00 85.19 73 THR A C 1
ATOM 566 O O . THR A 1 73 ? 13.841 1.796 -19.018 1.00 85.19 73 THR A O 1
ATOM 569 N N . THR A 1 74 ? 14.560 1.094 -17.015 1.00 80.62 74 THR A N 1
ATOM 570 C CA . THR A 1 74 ? 15.955 1.553 -17.190 1.00 80.62 74 THR A CA 1
ATOM 571 C C . THR A 1 74 ? 16.820 0.526 -17.947 1.00 80.62 74 THR A C 1
ATOM 573 O O . THR A 1 74 ? 17.993 0.772 -18.209 1.00 80.62 74 THR A O 1
ATOM 576 N N . GLY A 1 75 ? 16.265 -0.634 -18.331 1.00 72.31 75 GLY A N 1
ATOM 577 C CA . GLY A 1 75 ? 16.958 -1.650 -19.141 1.00 72.31 75 GLY A CA 1
ATOM 578 C C . GLY A 1 75 ? 18.074 -2.415 -18.413 1.00 72.31 75 GLY A C 1
ATOM 579 O O . GLY A 1 75 ? 18.677 -3.319 -18.988 1.00 72.31 75 GLY A O 1
ATOM 580 N N . GLY A 1 76 ? 18.334 -2.088 -17.145 1.00 69.56 76 GLY A N 1
ATOM 581 C CA . GLY A 1 76 ? 19.186 -2.856 -16.246 1.00 69.56 76 GLY A CA 1
ATOM 582 C C . GLY A 1 76 ? 18.349 -3.891 -15.504 1.00 69.56 76 GLY A C 1
ATOM 583 O O . GLY A 1 76 ? 17.489 -3.538 -14.704 1.00 69.56 76 GLY A O 1
ATOM 584 N N . ILE A 1 77 ? 18.606 -5.175 -15.747 1.00 67.62 77 ILE A N 1
ATOM 585 C CA . ILE A 1 77 ? 17.932 -6.300 -15.077 1.00 67.62 77 ILE A CA 1
ATOM 586 C C . ILE A 1 77 ? 18.514 -6.501 -13.665 1.00 67.62 77 ILE A C 1
ATOM 588 O O . ILE A 1 77 ? 18.852 -7.617 -13.281 1.00 67.62 77 ILE A O 1
ATOM 592 N N . ASP A 1 78 ? 18.681 -5.434 -12.875 1.00 72.19 78 ASP A N 1
ATOM 593 C CA . ASP A 1 78 ? 19.038 -5.610 -11.464 1.00 72.19 78 ASP A CA 1
ATOM 594 C C . ASP A 1 78 ? 17.777 -5.831 -10.624 1.00 72.19 78 ASP A C 1
ATOM 596 O O . ASP A 1 78 ? 17.249 -4.958 -9.937 1.00 72.19 78 ASP A O 1
ATOM 600 N N . LEU A 1 79 ? 17.274 -7.059 -10.733 1.00 71.25 79 LEU A N 1
ATOM 601 C CA . LEU A 1 79 ? 16.117 -7.592 -10.016 1.00 71.25 79 LEU A CA 1
ATOM 602 C C . LEU A 1 79 ? 16.416 -7.924 -8.539 1.00 71.25 79 LEU A C 1
ATOM 604 O O . LEU A 1 79 ? 15.563 -8.511 -7.868 1.00 71.25 79 LEU A O 1
ATOM 608 N N . SER A 1 80 ? 17.589 -7.549 -8.012 1.00 80.38 80 SER A N 1
ATOM 609 C CA . SER A 1 80 ? 18.054 -7.889 -6.657 1.00 80.38 80 SER A CA 1
ATOM 610 C C . SER A 1 80 ? 17.061 -7.509 -5.541 1.00 80.38 80 SER A C 1
ATOM 612 O O . SER A 1 80 ? 16.907 -8.232 -4.549 1.00 80.38 80 SER A O 1
ATOM 614 N N . VAL A 1 81 ? 16.285 -6.432 -5.722 1.00 79.38 81 VAL A N 1
ATOM 615 C CA . VAL A 1 81 ? 15.227 -6.018 -4.777 1.00 79.38 81 VAL A CA 1
ATOM 616 C C . VAL A 1 81 ? 14.111 -7.071 -4.673 1.00 79.38 81 VAL A C 1
ATOM 618 O O . VAL A 1 81 ? 13.587 -7.321 -3.592 1.00 79.38 81 VAL A O 1
ATOM 621 N N . GLY A 1 82 ? 13.776 -7.754 -5.771 1.00 80.62 82 GLY A N 1
ATOM 622 C CA . GLY A 1 82 ? 12.778 -8.827 -5.773 1.00 80.62 82 GLY A CA 1
ATOM 623 C C . GLY A 1 82 ? 13.258 -10.080 -5.044 1.00 80.62 82 GLY A C 1
ATOM 624 O O . GLY A 1 82 ? 12.532 -10.635 -4.218 1.00 80.62 82 GLY A O 1
ATOM 625 N N . SER A 1 83 ? 14.501 -10.505 -5.296 1.00 84.06 83 SER A N 1
ATOM 626 C CA . SER A 1 83 ? 15.081 -11.686 -4.644 1.00 84.06 83 SER A CA 1
ATOM 627 C C . SER A 1 83 ? 15.329 -11.480 -3.151 1.00 84.06 83 SER A C 1
ATOM 629 O O . SER A 1 83 ? 15.109 -12.398 -2.364 1.00 84.06 83 SER A O 1
ATOM 631 N N . THR A 1 84 ? 15.743 -10.279 -2.736 1.00 87.88 84 THR A N 1
ATOM 632 C CA . THR A 1 84 ? 15.941 -9.955 -1.313 1.00 87.88 84 THR A CA 1
ATOM 633 C C . THR A 1 84 ? 14.619 -9.956 -0.548 1.00 87.88 84 THR A C 1
ATOM 635 O O . THR A 1 84 ? 14.544 -10.549 0.526 1.00 87.88 84 THR A O 1
ATOM 638 N N . LEU A 1 85 ? 13.550 -9.393 -1.119 1.00 86.88 85 LEU A N 1
ATOM 639 C CA . LEU A 1 85 ? 12.211 -9.448 -0.526 1.00 86.88 85 LEU A CA 1
ATOM 640 C C . LEU A 1 85 ? 11.674 -10.880 -0.426 1.00 86.88 85 LEU A C 1
ATOM 642 O O . LEU A 1 85 ? 11.132 -11.252 0.614 1.00 86.88 85 LEU A O 1
ATOM 646 N N . ALA A 1 86 ? 11.862 -11.699 -1.465 1.00 87.00 86 ALA A N 1
ATOM 647 C CA . ALA A 1 86 ? 11.452 -13.102 -1.453 1.00 87.00 86 ALA A CA 1
ATOM 648 C C . ALA A 1 86 ? 12.207 -13.916 -0.386 1.00 87.00 86 ALA A C 1
ATOM 650 O O . ALA A 1 86 ? 11.588 -14.664 0.372 1.00 87.00 86 ALA A O 1
ATOM 651 N N . LEU A 1 87 ? 13.529 -13.733 -0.279 1.00 90.81 87 LEU A N 1
ATOM 652 C CA . LEU A 1 87 ? 14.354 -14.417 0.718 1.00 90.81 87 LEU A CA 1
ATOM 653 C C . LEU A 1 87 ? 13.974 -14.003 2.145 1.00 90.81 87 LEU A C 1
ATOM 655 O O . LEU A 1 87 ? 13.771 -14.862 3.000 1.00 90.81 87 LEU A O 1
ATOM 659 N N . VAL A 1 88 ? 13.834 -12.701 2.408 1.00 91.69 88 VAL A N 1
ATOM 660 C CA . VAL A 1 88 ? 13.423 -12.188 3.726 1.00 91.69 88 VAL A CA 1
ATOM 661 C C . VAL A 1 88 ? 12.005 -12.650 4.075 1.00 91.69 88 VAL A C 1
ATOM 663 O O . VAL A 1 88 ? 11.747 -13.019 5.221 1.00 91.69 88 VAL A O 1
ATOM 666 N N . GLY A 1 89 ? 11.092 -12.706 3.103 1.00 89.25 89 GLY A N 1
ATOM 667 C CA . GLY A 1 89 ? 9.747 -13.260 3.277 1.00 89.25 89 GLY A CA 1
ATOM 668 C C . GLY A 1 89 ? 9.762 -14.739 3.673 1.00 89.25 89 GLY A C 1
ATOM 669 O O . GLY A 1 89 ? 9.138 -15.126 4.658 1.00 89.25 89 GLY A O 1
ATOM 670 N N . ALA A 1 90 ? 10.536 -15.566 2.968 1.0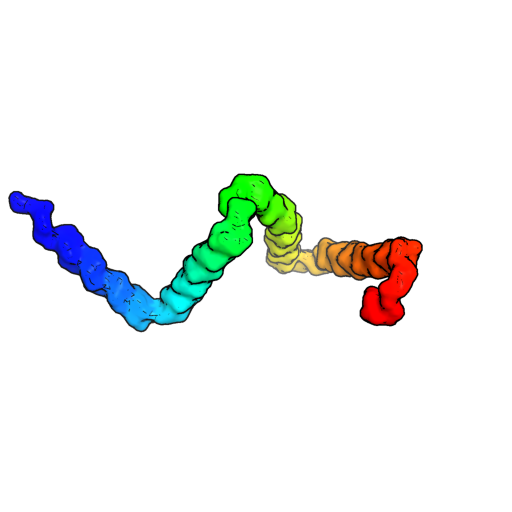0 91.25 90 ALA A N 1
ATOM 671 C CA . ALA A 1 90 ? 10.671 -16.984 3.293 1.00 91.25 90 ALA A CA 1
ATOM 672 C C . ALA A 1 90 ? 11.311 -17.197 4.675 1.00 91.25 90 ALA A C 1
ATOM 674 O O . ALA A 1 90 ? 10.800 -17.967 5.489 1.00 91.25 90 ALA A O 1
ATOM 675 N N . LEU A 1 91 ? 12.395 -16.474 4.975 1.00 93.06 91 LEU A N 1
ATOM 676 C CA . LEU A 1 91 ? 13.072 -16.561 6.269 1.00 93.06 91 LEU A CA 1
ATOM 677 C C . LEU A 1 91 ? 12.178 -16.090 7.418 1.00 93.06 91 LEU A C 1
ATOM 679 O O . LEU A 1 91 ? 12.159 -16.732 8.464 1.00 93.06 91 LEU A O 1
ATOM 683 N N . SER A 1 92 ? 11.409 -15.014 7.236 1.00 90.44 92 SER A N 1
ATOM 684 C CA . SER A 1 92 ? 10.465 -14.538 8.253 1.00 90.44 92 SER A CA 1
ATOM 685 C C . SER A 1 92 ? 9.316 -15.522 8.483 1.00 90.44 92 SER A C 1
ATOM 687 O O . SER A 1 92 ? 8.973 -15.769 9.637 1.00 90.44 92 SER A O 1
ATOM 689 N N . ALA A 1 93 ? 8.783 -16.161 7.438 1.00 88.31 93 ALA A N 1
ATOM 690 C CA . ALA A 1 93 ? 7.776 -17.215 7.576 1.00 88.31 93 ALA A CA 1
ATOM 691 C C . ALA A 1 93 ? 8.314 -18.438 8.340 1.00 88.31 93 ALA A C 1
ATOM 693 O O . ALA A 1 93 ? 7.669 -18.920 9.269 1.00 88.31 93 ALA A O 1
ATOM 694 N N . ILE A 1 94 ? 9.527 -18.901 8.015 1.00 88.88 94 ILE A N 1
ATOM 695 C CA . ILE A 1 94 ? 10.189 -20.009 8.723 1.00 88.88 94 ILE A CA 1
ATOM 696 C C . ILE A 1 94 ? 10.497 -19.620 10.175 1.00 88.88 94 ILE A C 1
ATOM 698 O O . ILE A 1 94 ? 10.290 -20.414 11.095 1.00 88.88 94 ILE A O 1
ATOM 702 N N . ALA A 1 95 ? 10.971 -18.396 10.406 1.00 89.00 95 ALA A N 1
ATOM 703 C CA . ALA A 1 95 ? 11.254 -17.886 11.742 1.00 89.00 95 ALA A CA 1
ATOM 704 C C . ALA A 1 95 ? 9.979 -17.802 12.5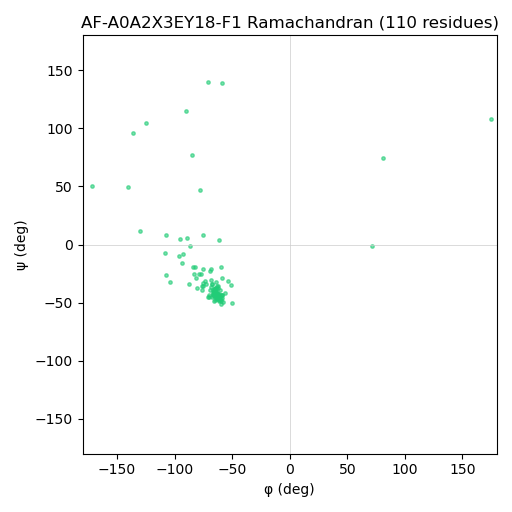86 1.00 89.00 95 ALA A C 1
ATOM 706 O O . ALA A 1 95 ? 10.000 -18.229 13.733 1.00 89.00 95 ALA A O 1
ATOM 707 N N . LEU A 1 96 ? 8.864 -17.329 12.023 1.00 84.75 96 LEU A N 1
ATOM 708 C CA . LEU A 1 96 ? 7.565 -17.294 12.697 1.00 84.75 96 LEU A CA 1
ATOM 709 C C . LEU A 1 96 ? 7.021 -18.700 12.965 1.00 84.75 96 LEU A C 1
ATOM 711 O O . LEU A 1 96 ? 6.564 -18.958 14.076 1.00 84.75 96 LEU A O 1
ATOM 715 N N . ASN A 1 97 ? 7.120 -19.617 11.998 1.00 81.44 97 ASN A N 1
ATOM 716 C CA . ASN A 1 97 ? 6.722 -21.014 12.176 1.00 81.44 97 ASN A CA 1
ATOM 717 C C . ASN A 1 97 ? 7.530 -21.669 13.307 1.00 81.44 97 ASN A C 1
ATOM 719 O O . ASN A 1 97 ? 6.970 -22.190 14.267 1.00 81.44 97 ASN A O 1
ATOM 723 N N . SER A 1 98 ? 8.859 -21.556 13.260 1.00 77.00 98 SER A N 1
ATOM 724 C CA . SER A 1 98 ? 9.736 -22.098 14.303 1.00 77.00 98 SER A CA 1
ATOM 725 C C . SER A 1 98 ? 9.524 -21.432 15.666 1.00 77.00 98 SER A C 1
ATOM 727 O O . SER A 1 98 ? 9.526 -22.131 16.677 1.00 77.00 98 SER A O 1
ATOM 729 N N . TRP A 1 99 ? 9.272 -20.120 15.724 1.00 71.38 99 TRP A N 1
ATOM 730 C CA . TRP A 1 99 ? 8.925 -19.419 16.966 1.00 71.38 99 TRP A CA 1
ATOM 731 C C . TRP A 1 99 ? 7.603 -19.905 17.565 1.00 71.38 99 TRP A C 1
ATOM 733 O O . TRP A 1 99 ? 7.539 -20.184 18.762 1.00 71.38 99 TRP A O 1
ATOM 743 N N . VAL A 1 100 ? 6.555 -20.039 16.748 1.00 66.56 100 VAL A N 1
ATOM 744 C CA . VAL A 1 100 ? 5.236 -20.520 17.189 1.00 66.56 100 VAL A CA 1
ATOM 745 C C . VAL A 1 100 ? 5.318 -21.971 17.670 1.00 66.56 100 VAL A C 1
ATOM 747 O O . VAL A 1 100 ? 4.791 -22.279 18.740 1.00 66.56 100 VAL A O 1
ATOM 750 N N . CYS A 1 101 ? 6.038 -22.836 16.951 1.00 59.12 101 CYS A N 1
ATOM 751 C CA . CYS A 1 101 ? 6.222 -24.239 17.328 1.00 59.12 101 CYS A CA 1
ATOM 752 C C . CYS A 1 101 ? 7.110 -24.407 18.585 1.00 59.12 101 CYS A C 1
ATOM 754 O O . CYS A 1 101 ? 6.985 -25.406 19.289 1.00 59.12 101 CYS A O 1
ATOM 756 N N . ARG A 1 102 ? 7.968 -23.431 18.931 1.00 62.56 102 ARG A N 1
ATOM 757 C CA . ARG A 1 102 ? 8.813 -23.473 20.145 1.00 62.56 102 ARG A CA 1
ATOM 758 C C . ARG A 1 102 ? 8.101 -22.989 21.415 1.00 62.56 102 ARG A C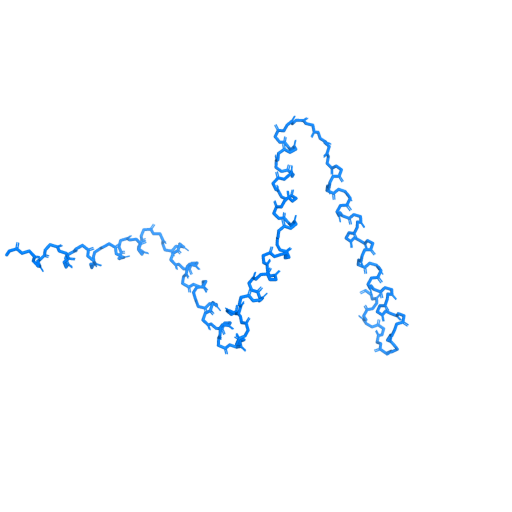 1
ATOM 760 O O . ARG A 1 102 ? 8.550 -23.308 22.512 1.00 62.56 102 ARG A O 1
ATOM 767 N N . GLY A 1 103 ? 7.009 -22.231 21.276 1.00 64.88 103 GLY A N 1
ATOM 768 C CA . GLY A 1 103 ? 6.275 -21.616 22.391 1.00 64.88 103 GLY A CA 1
ATOM 769 C C . GLY A 1 103 ? 4.901 -22.218 22.710 1.00 64.88 103 GLY A C 1
ATOM 770 O O . GLY A 1 103 ? 4.300 -21.818 23.706 1.00 64.88 103 GLY A O 1
ATOM 771 N N . ARG A 1 104 ? 4.370 -23.149 21.901 1.00 53.97 104 ARG A N 1
ATOM 772 C CA . ARG A 1 104 ? 3.002 -23.665 22.079 1.00 53.97 104 ARG A CA 1
ATOM 773 C C . ARG A 1 104 ? 2.934 -25.186 21.920 1.00 53.97 104 ARG A C 1
ATOM 775 O O . ARG A 1 104 ? 2.825 -25.716 20.820 1.00 53.97 104 ARG A O 1
ATOM 782 N N . TRP A 1 105 ? 2.989 -25.884 23.053 1.00 53.28 105 TRP A N 1
ATOM 783 C CA . TRP A 1 105 ? 2.573 -27.282 23.163 1.00 53.28 105 TRP A CA 1
ATOM 784 C C . TRP A 1 105 ? 1.094 -27.389 22.750 1.00 53.28 105 TRP A C 1
ATOM 786 O O . TRP A 1 105 ? 0.304 -26.540 23.151 1.00 53.28 105 TRP A O 1
ATOM 796 N N . TYR A 1 106 ? 0.731 -28.433 21.995 1.00 54.41 106 TYR A N 1
ATOM 797 C CA . TYR A 1 106 ? -0.617 -28.750 21.482 1.00 54.41 106 TYR A CA 1
ATOM 798 C C . TYR A 1 106 ? -1.065 -27.996 20.217 1.00 54.41 106 TYR A C 1
ATOM 800 O O . TYR A 1 106 ? -1.947 -27.146 20.251 1.00 54.41 106 TYR A O 1
ATOM 808 N N . SER A 1 107 ? -0.521 -28.369 19.061 1.00 50.72 107 SER A N 1
ATOM 809 C CA . SER A 1 107 ? -1.325 -28.924 17.957 1.00 50.72 107 SER A CA 1
ATOM 810 C C . SER A 1 107 ? -0.412 -29.129 16.753 1.00 50.72 107 SER A C 1
ATOM 812 O O . SER A 1 107 ? 0.001 -28.173 16.096 1.00 50.72 107 SER A O 1
ATOM 814 N N . S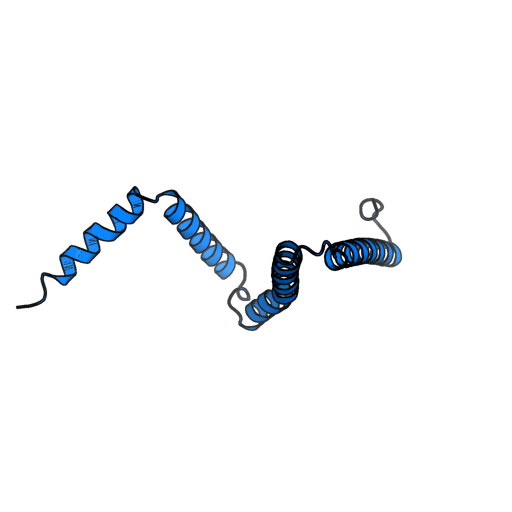ER A 1 108 ? -0.112 -30.389 16.448 1.00 55.00 108 SER A N 1
ATOM 815 C CA . SER A 1 108 ? 0.714 -30.812 15.311 1.00 55.00 108 SER A CA 1
ATOM 816 C C . SER A 1 108 ? 0.142 -30.423 13.934 1.00 55.00 108 SER A C 1
ATOM 818 O O . SER A 1 108 ? 0.727 -30.783 12.923 1.00 55.00 108 SER A O 1
ATOM 820 N N . ALA A 1 109 ? -0.973 -29.685 13.875 1.00 55.25 109 ALA A N 1
ATOM 821 C CA . ALA A 1 109 ? -1.577 -29.169 12.648 1.00 55.25 109 ALA A CA 1
ATOM 822 C C . ALA A 1 109 ? -1.115 -27.745 12.263 1.00 55.25 109 ALA A C 1
ATOM 824 O O . ALA A 1 109 ? -1.459 -27.284 11.183 1.00 55.25 109 ALA A O 1
ATOM 825 N N . ALA A 1 110 ? -0.365 -27.036 13.122 1.00 52.09 110 ALA A N 1
ATOM 826 C CA . ALA A 1 110 ? 0.093 -25.666 12.844 1.00 52.09 110 ALA A CA 1
ATOM 827 C C . ALA A 1 110 ? 1.520 -25.572 12.264 1.00 52.09 110 ALA A C 1
ATOM 829 O O . ALA A 1 110 ? 1.922 -24.486 11.861 1.00 52.09 110 ALA A O 1
ATOM 830 N N . CYS A 1 111 ? 2.277 -26.678 12.248 1.00 52.16 111 CYS A N 1
ATOM 831 C CA . CYS A 1 111 ? 3.680 -26.712 11.808 1.00 52.16 111 CYS A CA 1
ATOM 832 C C . CYS A 1 111 ? 3.886 -27.411 10.442 1.00 52.16 111 CYS A C 1
ATOM 834 O O . CYS A 1 111 ? 5.038 -27.648 10.075 1.00 52.16 111 CYS A O 1
ATOM 836 N N . CYS A 1 112 ? 2.812 -27.766 9.721 1.00 45.28 112 CYS A N 1
ATOM 837 C CA . CYS A 1 112 ? 2.871 -28.344 8.370 1.00 45.28 112 CYS A CA 1
ATOM 838 C C . CYS A 1 112 ? 2.597 -27.291 7.297 1.00 45.28 112 CYS A C 1
ATOM 840 O O . CYS A 1 112 ? 1.660 -26.487 7.497 1.00 45.28 112 CYS A O 1
#

Foldseek 3Di:
DPDPVVVVVVPPVVVVCCPVCVPVVVVVVVVVVVVVVCVVVDVCCPPPVNVVVVCVVCVVVVVLVVVVVVCVVVVNPPCVSVVVVVVVVVVVVVVVLVVVVVPDDDDPPSND

Solvent-accessible surface area (backbone atoms only — not comparable to full-atom values): 6720 Å² total; per-residue (Å²): 143,86,80,65,73,73,64,62,59,68,72,55,50,62,60,52,53,50,68,76,40,49,69,62,50,52,54,52,52,50,52,52,49,51,52,52,53,46,45,71,76,32,83,58,58,81,35,68,67,46,50,51,48,53,51,62,66,44,46,62,57,53,54,50,54,53,48,55,53,52,38,62,74,66,74,51,87,75,57,59,69,59,56,52,51,51,50,53,50,52,51,50,51,52,50,50,48,55,52,52,66,72,74,46,88,88,58,90,78,77,83,113

pLDDT: mean 76.62, std 13.66, range [45.28, 93.06]